Protein AF-A0A6B3HUM4-F1 (afdb_monomer)

Foldseek 3Di:
DDFQVVVLVVVVVVVVVVCVVVVQAQDEDEADADFPQQQQFADDKDWDPVCVVVVATAIHGPHDSVCVVVGGDGSNNRQVSVVVSQVVCCVPRVRGHYDYNVLLHNPVNCVVQNDRRSGDGDPVSVVSSVVSVVVPDD

Solvent-accessible surface area (backbone atoms only — not comparable to full-atom values): 7720 Å² total; per-residue (Å²): 134,80,35,52,91,54,46,60,61,50,53,51,54,52,53,49,58,50,35,76,80,39,77,74,58,77,42,76,50,68,37,71,54,65,38,80,51,31,45,67,22,17,63,55,75,42,74,36,71,76,44,47,80,73,78,39,74,36,49,39,46,73,31,59,48,75,44,42,82,76,26,42,52,23,50,51,57,49,36,54,49,51,52,51,53,44,59,63,44,34,79,81,36,86,42,48,44,76,41,62,16,54,77,42,37,28,74,70,48,38,76,77,51,55,41,82,28,49,70,49,74,44,78,68,45,47,48,51,30,49,57,40,44,68,73,72,59,131

Sequence (138 aa):
AMRLRAFGPAVHGFLDTIREGHPTTPLLVVSPIHCPIHEHTPGPSATDHSAMGEGRLRFIATGDPAETAAGKLTLTVIRDELARLVGERAATDPHLHHLDGLDLYNGTDHAELPLPDDLHPDPATHRRIAERFAGLVF

Radius of gyration: 16.88 Å; Cα contacts (8 Å, |Δi|>4): 184; chains: 1; bounding box: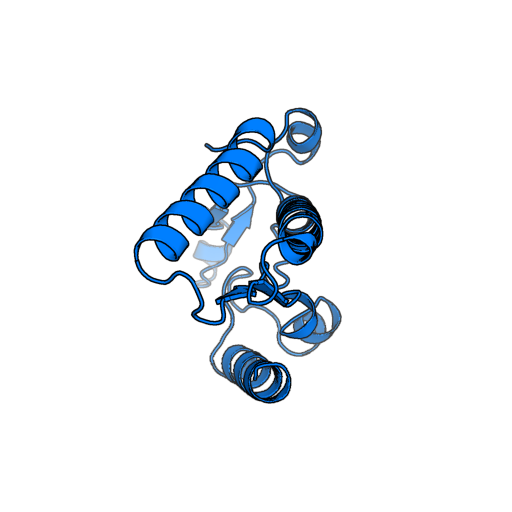 38×26×51 Å

Structure (mmCIF, N/CA/C/O backbone):
data_AF-A0A6B3HUM4-F1
#
_entry.id   AF-A0A6B3HUM4-F1
#
loop_
_atom_site.group_PDB
_atom_site.id
_atom_site.type_symbol
_atom_site.label_atom_id
_atom_site.label_alt_id
_a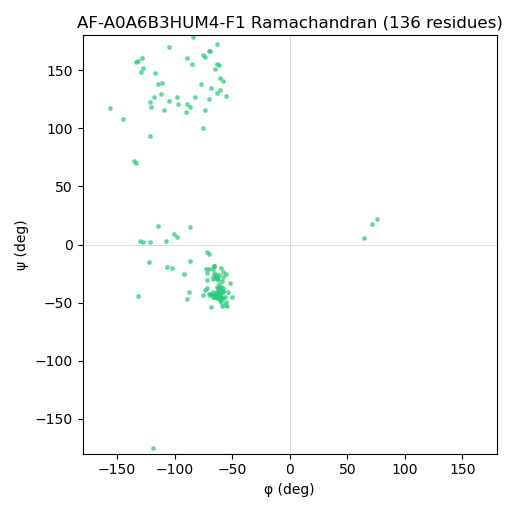tom_site.label_comp_id
_atom_site.label_asym_id
_atom_site.label_entity_id
_atom_site.label_seq_id
_atom_site.pdbx_PDB_ins_code
_atom_site.Cartn_x
_atom_site.Cartn_y
_atom_site.Cartn_z
_atom_site.occupancy
_atom_site.B_iso_or_equiv
_atom_site.auth_seq_id
_atom_site.auth_comp_id
_atom_site.auth_asym_id
_atom_site.auth_atom_id
_atom_site.pdbx_PDB_model_num
ATOM 1 N N . ALA A 1 1 ? 12.003 13.341 1.436 1.00 77.69 1 ALA A N 1
ATOM 2 C CA . ALA A 1 1 ? 11.073 12.190 1.436 1.00 77.69 1 ALA A CA 1
ATOM 3 C C . ALA A 1 1 ? 11.038 11.545 2.821 1.00 77.69 1 ALA A C 1
ATOM 5 O O . ALA A 1 1 ? 12.029 11.645 3.545 1.00 77.69 1 ALA A O 1
ATOM 6 N N . MET A 1 2 ? 9.911 10.922 3.179 1.00 91.81 2 MET A N 1
ATOM 7 C CA . MET A 1 2 ? 9.703 10.205 4.446 1.00 91.81 2 MET A CA 1
ATOM 8 C C . MET A 1 2 ? 10.671 9.013 4.601 1.00 91.81 2 MET A C 1
ATOM 10 O O . MET A 1 2 ? 11.172 8.484 3.609 1.00 91.81 2 MET A O 1
ATOM 14 N N . ARG A 1 3 ? 10.956 8.616 5.848 1.00 97.00 3 ARG A N 1
ATOM 15 C CA . ARG A 1 3 ? 11.796 7.460 6.216 1.00 97.00 3 ARG A CA 1
ATOM 16 C C . ARG A 1 3 ? 11.045 6.562 7.199 1.00 97.00 3 ARG A C 1
ATOM 18 O O . ARG A 1 3 ? 10.166 7.068 7.891 1.00 97.00 3 ARG A O 1
ATOM 25 N N . LEU A 1 4 ? 11.448 5.297 7.343 1.00 97.31 4 LEU A N 1
ATOM 26 C CA . LEU A 1 4 ? 10.814 4.325 8.250 1.00 97.31 4 LEU A CA 1
ATOM 27 C C . LEU A 1 4 ? 10.638 4.860 9.677 1.00 97.31 4 LEU A C 1
ATOM 29 O O . LEU A 1 4 ? 9.538 4.814 10.215 1.00 97.31 4 LEU A O 1
ATOM 33 N N . ARG A 1 5 ? 11.672 5.509 10.235 1.00 97.38 5 ARG A N 1
ATOM 34 C CA . ARG A 1 5 ? 11.608 6.139 11.570 1.00 97.38 5 ARG A CA 1
ATOM 35 C C . ARG A 1 5 ? 10.478 7.163 11.748 1.00 97.38 5 ARG A C 1
ATOM 37 O O . ARG A 1 5 ? 10.096 7.448 12.872 1.00 97.38 5 ARG A O 1
ATOM 44 N N . ALA A 1 6 ? 10.018 7.775 10.657 1.00 97.88 6 ALA A N 1
ATOM 45 C CA . ALA A 1 6 ? 8.949 8.769 10.654 1.00 97.88 6 ALA A CA 1
ATOM 46 C C . ALA A 1 6 ? 7.610 8.185 10.177 1.00 97.88 6 ALA A C 1
ATOM 48 O O . ALA A 1 6 ? 6.571 8.764 10.472 1.00 97.88 6 ALA A O 1
ATOM 49 N N . PHE A 1 7 ? 7.628 7.057 9.460 1.00 98.44 7 PHE A N 1
ATOM 50 C CA . PHE A 1 7 ? 6.434 6.421 8.911 1.00 98.44 7 PHE A CA 1
ATOM 51 C C . PHE A 1 7 ? 5.536 5.849 10.014 1.00 98.44 7 PHE A C 1
ATOM 53 O O . PHE A 1 7 ? 4.381 6.248 10.102 1.00 98.44 7 PHE A O 1
ATOM 60 N N . GLY A 1 8 ? 6.075 5.012 10.908 1.00 97.81 8 GLY A N 1
ATOM 61 C CA . GLY A 1 8 ? 5.306 4.434 12.021 1.00 97.81 8 GLY A CA 1
ATOM 62 C C . GLY A 1 8 ? 4.611 5.494 12.895 1.00 97.81 8 GLY A C 1
ATOM 63 O O . GLY A 1 8 ? 3.388 5.451 13.040 1.00 97.81 8 GLY A O 1
ATOM 64 N N . PRO A 1 9 ? 5.334 6.514 13.407 1.00 98.31 9 PRO A N 1
ATOM 65 C CA . PRO A 1 9 ? 4.714 7.613 14.151 1.00 98.31 9 PRO A CA 1
ATOM 66 C C . PRO A 1 9 ? 3.645 8.377 13.360 1.00 98.31 9 PRO A C 1
ATOM 68 O O . PRO A 1 9 ? 2.626 8.759 13.931 1.00 98.31 9 PRO A O 1
ATOM 71 N N . ALA A 1 10 ? 3.844 8.585 12.053 1.00 98.50 10 ALA A N 1
ATOM 72 C CA . ALA A 1 10 ? 2.854 9.251 11.211 1.00 98.50 10 ALA A CA 1
ATOM 73 C C . ALA A 1 10 ? 1.568 8.422 11.063 1.00 98.50 10 ALA A C 1
ATOM 75 O O . ALA A 1 10 ? 0.477 8.982 11.151 1.00 98.50 10 ALA A O 1
ATOM 76 N N . VAL A 1 11 ? 1.680 7.100 10.896 1.00 98.44 11 VAL A N 1
ATOM 77 C CA . VAL A 1 11 ? 0.520 6.195 10.829 1.00 98.44 11 VAL A CA 1
ATOM 78 C C . VAL A 1 11 ? -0.234 6.182 12.159 1.00 98.44 11 VAL A C 1
ATOM 80 O O . VAL A 1 11 ? -1.454 6.318 12.162 1.00 98.44 11 VAL A O 1
ATOM 83 N N . HIS A 1 12 ? 0.472 6.086 13.290 1.00 98.38 12 HIS A N 1
ATOM 84 C CA . HIS A 1 12 ? -0.149 6.179 14.613 1.00 98.38 12 HIS A CA 1
ATOM 85 C C . HIS A 1 12 ? -0.941 7.477 14.789 1.00 98.38 12 HIS A C 1
ATOM 87 O O . HIS A 1 12 ? -2.127 7.421 15.101 1.00 98.38 12 HIS A O 1
ATOM 93 N N . GLY A 1 13 ? -0.313 8.626 14.518 1.00 98.44 13 GLY A N 1
ATOM 94 C CA . GLY A 1 13 ? -0.973 9.924 14.648 1.00 98.44 13 GLY A CA 1
ATOM 95 C C . GLY A 1 13 ? -2.188 10.070 13.728 1.00 98.44 13 GLY A C 1
ATOM 96 O O . GLY A 1 13 ? -3.208 10.615 14.142 1.00 98.44 13 GLY A O 1
ATOM 97 N N . PHE A 1 14 ? -2.116 9.537 12.503 1.00 98.44 14 PHE A N 1
ATOM 98 C CA . PHE A 1 14 ? -3.246 9.539 11.573 1.00 98.44 14 PHE A CA 1
ATOM 99 C C . PHE A 1 14 ? -4.425 8.702 12.091 1.00 98.44 14 PHE A C 1
ATOM 101 O O . PHE A 1 14 ? -5.564 9.168 12.072 1.00 98.44 14 PHE A O 1
ATOM 108 N N . LEU A 1 15 ? -4.160 7.495 12.601 1.00 98.50 15 LEU A N 1
ATOM 109 C CA . LEU A 1 15 ? -5.188 6.645 13.209 1.00 98.50 15 LEU A CA 1
ATOM 110 C C . LEU A 1 15 ? -5.803 7.297 14.454 1.00 98.50 15 LEU A C 1
ATOM 112 O O . LEU A 1 15 ? -7.019 7.248 14.623 1.00 98.50 15 LEU A O 1
ATOM 116 N N . ASP A 1 16 ? -4.986 7.943 15.289 1.00 98.44 16 ASP A N 1
ATOM 117 C CA . ASP A 1 16 ? -5.460 8.666 16.474 1.00 98.44 16 ASP A CA 1
ATOM 118 C C . ASP A 1 16 ? -6.385 9.822 16.077 1.00 98.44 16 ASP A C 1
ATOM 120 O O . ASP A 1 16 ? -7.485 9.938 16.611 1.00 98.44 16 ASP A O 1
ATOM 124 N N . THR A 1 17 ? -6.009 10.596 15.053 1.00 98.56 17 THR A N 1
ATOM 125 C CA . THR A 1 17 ? -6.843 11.687 14.519 1.00 98.56 17 THR A CA 1
ATOM 126 C C . THR A 1 17 ? -8.199 11.179 14.018 1.00 98.56 17 THR A C 1
ATOM 128 O O . THR A 1 17 ? -9.226 11.810 14.260 1.00 98.56 17 THR A O 1
ATOM 131 N N . ILE A 1 18 ? -8.248 10.023 13.344 1.00 98.44 18 ILE A N 1
ATOM 132 C CA . ILE A 1 18 ? -9.531 9.428 12.937 1.00 98.44 18 ILE A CA 1
ATOM 133 C C . ILE A 1 18 ? -10.347 9.028 14.173 1.00 98.44 18 ILE A C 1
ATOM 135 O O . ILE A 1 18 ? -11.550 9.289 14.225 1.00 98.44 18 ILE A O 1
ATOM 139 N N . ARG A 1 19 ? -9.711 8.415 15.177 1.00 98.44 19 ARG A N 1
ATOM 140 C CA . ARG A 1 19 ? -10.374 7.942 16.402 1.00 98.44 19 ARG A CA 1
ATOM 141 C C . ARG A 1 19 ? -10.921 9.064 17.276 1.00 98.44 19 ARG A C 1
ATOM 143 O O . ARG A 1 19 ? -11.935 8.845 17.932 1.00 98.44 19 ARG A O 1
ATOM 150 N N . GLU A 1 20 ? -10.332 10.257 17.235 1.00 98.50 20 GLU A N 1
ATOM 151 C CA . GLU A 1 20 ? -10.879 11.448 17.898 1.00 98.50 20 GLU A CA 1
ATOM 152 C C . GLU A 1 20 ? -12.299 11.784 17.410 1.00 98.50 20 GLU A C 1
ATOM 154 O O . GLU A 1 20 ? -13.164 12.126 18.216 1.00 98.50 20 GLU A O 1
ATOM 159 N N . GLY A 1 21 ? -12.566 11.650 16.104 1.00 98.31 21 GLY A N 1
ATOM 160 C CA . GLY A 1 21 ? -13.895 11.876 15.517 1.00 98.31 21 GLY A CA 1
ATOM 161 C C . GLY A 1 21 ? -14.770 10.622 15.424 1.00 98.31 21 GLY A C 1
ATOM 162 O O . GLY A 1 21 ? -15.998 10.714 15.408 1.00 98.31 21 GLY A O 1
ATOM 163 N N . HIS A 1 22 ? -14.148 9.443 15.373 1.00 98.38 22 HIS A N 1
ATOM 164 C CA . HIS A 1 22 ? -14.803 8.159 15.120 1.00 98.38 22 HIS A CA 1
ATOM 165 C C . HIS A 1 22 ? -14.306 7.066 16.084 1.00 98.38 22 HIS A C 1
ATOM 167 O O . HIS A 1 22 ? -13.601 6.140 15.660 1.00 98.38 22 HIS A O 1
ATOM 173 N N . PRO A 1 23 ? -14.680 7.128 17.379 1.00 97.81 23 PRO A N 1
ATOM 174 C CA . PRO A 1 23 ? -14.053 6.305 18.416 1.00 97.81 23 PRO A CA 1
ATOM 175 C C . PRO A 1 23 ? -14.246 4.795 18.241 1.00 97.81 23 PRO A C 1
ATOM 177 O O . PRO A 1 23 ? -13.390 4.019 18.651 1.00 97.81 23 PRO A O 1
ATOM 180 N N . THR A 1 24 ? -15.359 4.370 17.638 1.00 97.44 24 THR A N 1
ATOM 181 C CA . THR A 1 24 ? -15.725 2.948 17.507 1.00 97.44 24 THR A CA 1
ATOM 182 C C . THR A 1 24 ? -16.038 2.514 16.078 1.00 97.44 24 THR A C 1
ATOM 184 O O . THR A 1 24 ? -16.407 1.364 15.860 1.00 97.44 24 THR A O 1
ATOM 187 N N . THR A 1 25 ? -15.917 3.404 15.090 1.00 98.31 25 THR A N 1
ATOM 188 C CA . THR A 1 25 ? -16.173 3.044 13.689 1.00 98.31 25 THR A CA 1
ATOM 189 C C . THR A 1 25 ? -15.164 1.983 13.237 1.00 98.31 25 THR A C 1
ATOM 191 O O . THR A 1 25 ? -13.967 2.207 13.419 1.00 98.31 25 THR A O 1
ATOM 194 N N . PRO A 1 26 ? -15.579 0.863 12.624 1.00 98.12 26 PRO A N 1
ATOM 195 C CA . PRO A 1 26 ? -14.637 -0.085 12.037 1.00 98.12 26 PRO A CA 1
ATOM 196 C C . PRO A 1 26 ? -13.713 0.599 11.023 1.00 98.12 26 PRO A C 1
ATOM 198 O O . PRO A 1 26 ? -14.178 1.298 10.123 1.00 98.12 26 PRO A O 1
ATOM 201 N N . LEU A 1 27 ? -12.403 0.425 11.189 1.00 98.00 27 LEU A N 1
ATOM 202 C CA . LEU A 1 27 ? -11.377 0.928 10.281 1.00 98.00 27 LEU A CA 1
ATOM 203 C C . LEU A 1 27 ? -10.603 -0.248 9.707 1.00 98.00 27 LEU A C 1
ATOM 205 O O . LEU A 1 27 ? -10.052 -1.060 10.448 1.00 98.00 27 LEU A O 1
ATOM 209 N N . LEU A 1 28 ? -10.522 -0.294 8.382 1.00 98.44 28 LEU A N 1
ATOM 210 C CA . LEU A 1 28 ? -9.705 -1.251 7.656 1.00 98.44 28 LEU A CA 1
ATOM 211 C C . LEU A 1 28 ? -8.512 -0.524 7.034 1.00 98.44 28 LEU A C 1
ATOM 213 O O . LEU A 1 28 ? -8.680 0.333 6.167 1.00 98.44 28 LEU A O 1
ATOM 217 N N . VAL A 1 29 ? -7.306 -0.870 7.474 1.00 98.62 29 VAL A N 1
ATOM 218 C CA . VAL A 1 29 ? -6.056 -0.399 6.874 1.00 98.62 29 VAL A CA 1
ATOM 219 C C . VAL A 1 29 ? -5.650 -1.390 5.793 1.00 98.62 29 VAL A C 1
ATOM 221 O O . VAL A 1 29 ? -5.319 -2.536 6.091 1.00 98.62 29 VAL A O 1
ATOM 224 N N . VAL A 1 30 ? -5.674 -0.940 4.541 1.00 98.75 30 VAL A N 1
ATOM 225 C CA . VAL A 1 30 ? -5.248 -1.734 3.385 1.00 98.75 30 VAL A CA 1
ATOM 226 C C . VAL A 1 30 ? -3.809 -1.363 3.044 1.00 98.75 30 VAL A C 1
ATOM 228 O O . VAL A 1 30 ? -3.518 -0.192 2.783 1.00 98.75 30 VAL A O 1
ATOM 231 N N . SER A 1 31 ? -2.899 -2.335 3.070 1.00 98.75 31 SER A N 1
ATOM 232 C CA . SER A 1 31 ? -1.506 -2.106 2.678 1.00 98.75 31 SER A CA 1
ATOM 233 C C . SER A 1 31 ? -1.364 -2.006 1.144 1.00 98.75 31 SER A C 1
ATOM 235 O O . SER A 1 31 ? -2.289 -2.366 0.411 1.00 98.75 31 SER A O 1
ATOM 237 N N . PRO A 1 32 ? -0.251 -1.464 0.611 1.00 98.62 32 PRO A N 1
ATOM 238 C CA . PRO A 1 32 ? -0.083 -1.330 -0.834 1.00 98.62 32 PRO A CA 1
ATOM 239 C C . PRO A 1 32 ? -0.187 -2.666 -1.577 1.00 98.62 32 PRO A C 1
ATOM 241 O O . PRO A 1 32 ? 0.351 -3.676 -1.130 1.00 98.62 32 PRO A O 1
ATOM 244 N N . ILE A 1 33 ? -0.828 -2.645 -2.746 1.00 98.75 33 ILE A N 1
ATOM 245 C CA . ILE A 1 33 ? -0.841 -3.775 -3.682 1.00 98.75 33 ILE A CA 1
ATOM 246 C C . ILE A 1 33 ? 0.534 -3.979 -4.331 1.00 98.75 33 ILE A C 1
ATOM 248 O O . ILE A 1 33 ? 1.391 -3.094 -4.282 1.00 98.75 33 ILE A O 1
ATOM 252 N N . HIS A 1 34 ? 0.730 -5.124 -4.983 1.00 98.75 34 HIS A N 1
ATOM 253 C CA . HIS A 1 34 ? 1.972 -5.412 -5.691 1.00 98.75 34 HIS A CA 1
ATOM 254 C C . HIS A 1 34 ? 2.262 -4.410 -6.819 1.00 98.75 34 HIS A C 1
ATOM 256 O O . HIS A 1 34 ? 1.411 -4.137 -7.665 1.00 98.75 34 HIS A O 1
ATOM 262 N N . CYS A 1 35 ? 3.496 -3.911 -6.866 1.00 98.44 35 CYS A N 1
ATOM 263 C CA . CYS A 1 35 ? 4.009 -3.097 -7.966 1.00 98.44 35 CYS A CA 1
ATOM 264 C C . CYS A 1 35 ? 5.496 -3.428 -8.167 1.00 98.44 35 CYS A C 1
ATOM 266 O O . CYS A 1 35 ? 6.317 -3.035 -7.327 1.00 98.44 35 CYS A O 1
ATOM 268 N N . PRO A 1 36 ? 5.871 -4.137 -9.251 1.00 97.94 36 PRO A N 1
ATOM 269 C CA . PRO A 1 36 ? 7.218 -4.687 -9.403 1.00 97.94 36 PRO A CA 1
ATOM 270 C C . PRO A 1 36 ? 8.336 -3.657 -9.241 1.00 97.94 36 PRO A C 1
ATOM 272 O O . PRO A 1 36 ? 9.333 -3.933 -8.572 1.00 97.94 36 PRO A O 1
ATOM 275 N N . ILE A 1 37 ? 8.159 -2.452 -9.795 1.00 97.75 37 ILE A N 1
ATOM 276 C CA . ILE A 1 37 ? 9.192 -1.410 -9.754 1.00 97.75 37 ILE A CA 1
ATOM 277 C C . ILE A 1 37 ? 9.466 -0.902 -8.330 1.00 97.75 37 ILE A C 1
ATOM 279 O O . ILE A 1 37 ? 10.531 -0.340 -8.097 1.00 97.75 37 ILE A O 1
ATOM 283 N N . HIS A 1 38 ? 8.562 -1.126 -7.368 1.00 98.31 38 HIS A N 1
ATOM 284 C CA . HIS A 1 38 ? 8.676 -0.616 -5.998 1.00 98.31 38 HIS A CA 1
ATOM 285 C C . HIS A 1 38 ? 8.691 -1.675 -4.889 1.00 98.31 38 HIS A C 1
ATOM 287 O O . HIS A 1 38 ? 8.809 -1.306 -3.716 1.00 98.31 38 HIS A O 1
ATOM 293 N N . GLU A 1 39 ? 8.649 -2.973 -5.209 1.00 98.19 39 GLU A N 1
ATOM 294 C CA . GLU A 1 39 ? 8.765 -4.030 -4.189 1.00 98.19 39 GLU A CA 1
ATOM 295 C C . GLU A 1 39 ? 10.056 -3.895 -3.375 1.00 98.19 39 GLU A C 1
ATOM 297 O O . GLU A 1 39 ? 10.029 -3.936 -2.145 1.00 98.19 39 GLU A O 1
ATOM 302 N N . HIS A 1 40 ? 11.178 -3.659 -4.060 1.00 97.94 40 HIS A N 1
ATOM 303 C CA . HIS A 1 40 ? 12.512 -3.614 -3.448 1.00 97.94 40 HIS A CA 1
ATOM 304 C C . HIS A 1 40 ? 13.332 -2.374 -3.817 1.00 97.94 40 HIS A C 1
ATOM 306 O O . HIS A 1 40 ? 14.469 -2.233 -3.369 1.00 97.94 40 HIS A O 1
ATOM 312 N N . THR A 1 41 ? 12.751 -1.453 -4.585 1.00 98.12 41 THR A N 1
ATOM 313 C CA . THR A 1 41 ? 13.409 -0.206 -4.980 1.00 98.12 41 THR A CA 1
ATOM 314 C C . THR A 1 41 ? 12.583 0.974 -4.483 1.00 98.12 41 THR A C 1
ATOM 316 O O . THR A 1 41 ? 11.420 1.127 -4.874 1.00 98.12 41 THR A O 1
ATOM 319 N N . PRO A 1 42 ? 13.135 1.831 -3.609 1.00 97.12 42 PRO A N 1
ATOM 320 C CA . PRO A 1 42 ? 12.396 2.978 -3.123 1.00 97.12 42 PRO A CA 1
ATOM 321 C C . PRO A 1 42 ? 12.186 4.012 -4.234 1.00 97.12 42 PRO A C 1
ATOM 323 O O . PRO A 1 42 ? 12.834 3.998 -5.281 1.00 97.12 42 PRO A O 1
ATOM 326 N N . GLY A 1 43 ? 11.293 4.964 -3.976 1.00 93.44 43 GLY A N 1
ATOM 327 C CA . GLY A 1 43 ? 11.095 6.100 -4.867 1.00 93.44 43 GLY A CA 1
ATOM 328 C C . GLY A 1 43 ? 12.331 7.015 -5.012 1.00 93.44 43 GLY A C 1
ATOM 329 O O . GLY A 1 43 ? 13.303 6.917 -4.246 1.00 93.44 43 GLY A O 1
ATOM 330 N N . PRO A 1 44 ? 12.258 7.983 -5.942 1.00 94.31 44 PRO A N 1
ATOM 331 C CA . PRO A 1 44 ? 11.039 8.394 -6.644 1.00 94.31 44 PRO A CA 1
ATOM 332 C C . PRO A 1 44 ? 10.720 7.540 -7.879 1.00 94.31 44 PRO A C 1
ATOM 334 O O . PRO A 1 44 ? 11.611 6.946 -8.491 1.00 94.31 44 PRO A O 1
ATOM 337 N N . SER A 1 45 ? 9.440 7.513 -8.245 1.00 95.00 45 SER A N 1
ATOM 338 C CA . SER A 1 45 ? 8.983 7.062 -9.560 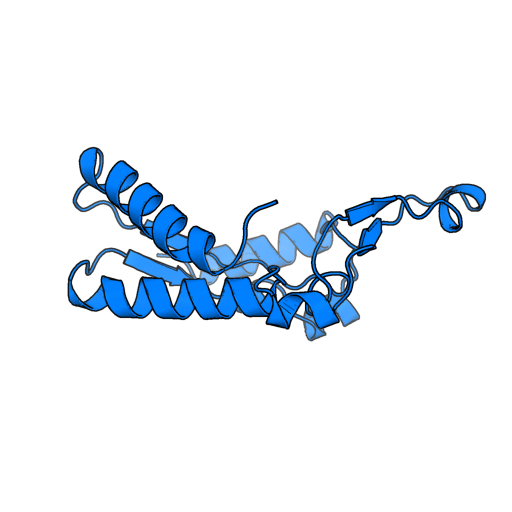1.00 95.00 45 SER A CA 1
ATOM 339 C C . SER A 1 45 ? 9.250 8.167 -10.584 1.00 95.00 45 SER A C 1
ATOM 341 O O . SER A 1 45 ? 9.015 9.344 -10.301 1.00 95.00 45 SER A O 1
ATOM 343 N N . ALA A 1 46 ? 9.729 7.803 -11.767 1.00 94.56 46 ALA A N 1
ATOM 344 C CA . ALA A 1 46 ? 9.951 8.719 -12.880 1.00 94.56 46 ALA A CA 1
ATOM 345 C C . ALA A 1 46 ? 9.403 8.121 -14.175 1.00 94.56 46 ALA A C 1
ATOM 347 O O . ALA A 1 46 ? 9.270 6.905 -14.293 1.00 94.56 46 ALA A O 1
ATOM 348 N N . THR A 1 47 ? 9.099 8.975 -15.150 1.00 92.81 47 THR A N 1
ATOM 349 C CA . THR A 1 47 ? 8.744 8.528 -16.499 1.00 92.81 47 THR A CA 1
ATOM 350 C C . THR A 1 47 ? 9.958 7.921 -17.190 1.00 92.81 47 THR A C 1
ATOM 352 O O . THR A 1 47 ? 11.035 8.522 -17.186 1.00 92.81 47 THR A O 1
ATOM 355 N N . ASP A 1 48 ? 9.775 6.779 -17.841 1.00 90.00 48 ASP A N 1
ATOM 356 C CA . ASP A 1 48 ? 10.803 6.188 -18.685 1.00 90.00 48 ASP A CA 1
ATOM 357 C C . ASP A 1 48 ? 10.909 6.950 -20.015 1.00 90.00 48 ASP A C 1
ATOM 359 O O . ASP A 1 48 ? 10.126 6.767 -20.951 1.00 90.00 48 ASP A O 1
ATOM 363 N N . HIS A 1 49 ? 11.907 7.828 -20.104 1.00 82.25 49 HIS A N 1
ATOM 364 C CA . HIS A 1 49 ? 12.166 8.607 -21.312 1.00 82.25 49 HIS A CA 1
ATOM 365 C C . HIS A 1 49 ? 12.621 7.751 -22.503 1.00 82.25 49 HIS A C 1
ATOM 367 O O . HIS A 1 49 ? 12.476 8.200 -23.640 1.00 82.25 49 HIS A O 1
ATOM 373 N N . SER A 1 50 ? 13.138 6.538 -22.274 1.00 79.12 50 SER A N 1
ATOM 374 C CA . SER A 1 50 ? 13.522 5.626 -23.356 1.00 79.12 50 SER A CA 1
ATOM 375 C C . SER A 1 50 ? 12.292 5.009 -24.033 1.00 79.12 50 SER A C 1
ATOM 377 O O . SER A 1 50 ? 12.221 4.980 -25.261 1.00 79.12 50 SER A O 1
ATOM 379 N N . ALA A 1 51 ? 11.268 4.654 -23.251 1.00 68.06 51 ALA A N 1
ATOM 380 C CA . ALA A 1 51 ? 9.986 4.148 -23.746 1.00 68.06 51 ALA A CA 1
ATOM 381 C C . ALA A 1 51 ? 9.125 5.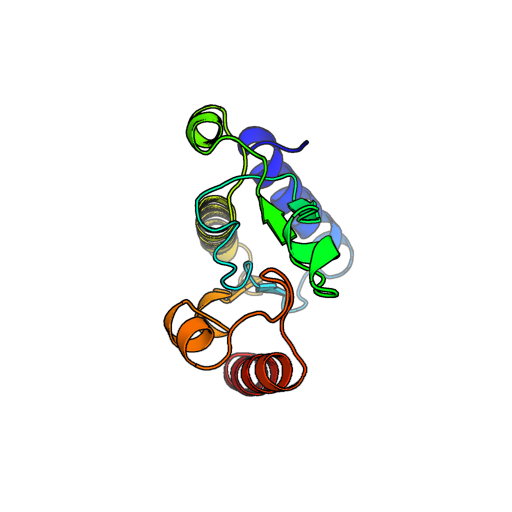230 -24.426 1.00 68.06 51 ALA A C 1
ATOM 383 O O . ALA A 1 51 ? 8.302 4.932 -25.295 1.00 68.06 51 ALA A O 1
ATOM 384 N N . MET A 1 52 ? 9.333 6.505 -24.080 1.00 64.69 52 MET A N 1
ATOM 385 C CA . MET A 1 52 ? 8.562 7.614 -24.649 1.00 64.69 52 MET A CA 1
ATOM 386 C C . MET A 1 52 ? 8.805 7.796 -26.159 1.00 64.69 52 MET A C 1
ATOM 388 O O . MET A 1 52 ? 7.900 8.222 -26.877 1.00 64.69 52 MET A O 1
ATOM 392 N N . GLY A 1 53 ? 9.983 7.402 -26.662 1.00 66.19 53 GLY A N 1
ATOM 393 C CA . GLY A 1 53 ? 10.275 7.345 -28.101 1.00 66.19 53 GLY A CA 1
ATOM 394 C C . GLY A 1 53 ? 9.441 6.308 -28.867 1.00 66.19 53 GLY A C 1
ATOM 395 O O . GLY A 1 53 ? 9.294 6.418 -30.081 1.00 66.19 53 GLY A O 1
ATOM 396 N N . GLU A 1 54 ? 8.843 5.343 -28.164 1.00 72.25 54 GLU A N 1
ATOM 397 C CA . GLU A 1 54 ? 7.986 4.286 -28.716 1.00 72.25 54 GLU A CA 1
ATOM 398 C C . GLU A 1 54 ? 6.485 4.607 -28.585 1.00 72.25 54 GLU A C 1
ATOM 400 O O . GLU A 1 54 ? 5.635 3.760 -28.863 1.00 72.25 54 GLU A O 1
ATOM 405 N N . GLY A 1 55 ? 6.135 5.820 -28.135 1.00 74.94 55 GLY A N 1
ATOM 406 C CA . GLY A 1 55 ? 4.747 6.231 -27.904 1.00 74.94 55 GLY A CA 1
ATOM 407 C C . GLY A 1 55 ? 4.089 5.556 -26.695 1.00 74.94 55 GLY A C 1
ATOM 408 O O . GLY A 1 55 ? 2.863 5.554 -26.592 1.00 74.94 55 GLY A O 1
ATOM 409 N N . ARG A 1 56 ? 4.884 4.974 -25.788 1.00 79.19 56 ARG A N 1
ATOM 410 C CA . ARG A 1 56 ? 4.412 4.289 -24.578 1.00 79.19 56 ARG A CA 1
ATOM 411 C C . ARG A 1 56 ? 4.810 5.075 -23.331 1.00 79.19 56 ARG A C 1
ATOM 413 O O . ARG A 1 56 ? 5.972 5.432 -23.164 1.00 79.19 56 ARG A O 1
ATOM 420 N N . LEU A 1 57 ? 3.846 5.327 -22.445 1.00 87.25 57 LEU A N 1
ATOM 421 C CA . LEU A 1 57 ? 4.107 5.866 -21.111 1.00 87.25 57 LEU A CA 1
ATOM 422 C C . LEU A 1 57 ? 4.405 4.697 -20.170 1.00 87.25 57 LEU A C 1
ATOM 424 O O . LEU A 1 57 ? 3.550 3.838 -19.980 1.00 87.25 57 LEU A O 1
ATOM 428 N N . ARG A 1 58 ? 5.611 4.668 -19.603 1.00 93.56 58 ARG A N 1
ATOM 429 C CA . ARG A 1 58 ? 6.028 3.706 -18.576 1.00 93.56 58 ARG A CA 1
ATOM 430 C C . ARG A 1 58 ? 6.694 4.437 -17.422 1.00 93.56 58 ARG A C 1
ATOM 432 O O . ARG A 1 58 ? 7.206 5.548 -17.605 1.00 93.56 58 ARG A O 1
ATOM 439 N N . PHE A 1 59 ? 6.709 3.807 -16.256 1.00 95.94 59 PHE A N 1
ATOM 440 C CA . PHE A 1 59 ? 7.351 4.323 -15.058 1.00 95.94 59 PHE A CA 1
ATOM 441 C C . PHE A 1 59 ? 8.491 3.420 -14.600 1.00 95.94 59 PHE A C 1
ATOM 443 O O . PHE A 1 59 ? 8.452 2.202 -14.724 1.00 95.94 59 PHE A O 1
ATOM 450 N N . ILE A 1 60 ? 9.508 4.042 -14.015 1.00 96.06 60 ILE A N 1
ATOM 451 C CA . ILE A 1 60 ? 10.633 3.359 -13.384 1.00 96.06 60 ILE A CA 1
ATOM 452 C C . ILE A 1 60 ? 10.846 3.898 -11.975 1.00 96.06 60 ILE A C 1
ATOM 454 O O . ILE A 1 60 ? 10.632 5.082 -11.702 1.00 96.06 60 ILE A O 1
ATOM 458 N N . ALA A 1 61 ? 11.319 3.039 -11.078 1.00 96.44 61 ALA A N 1
ATOM 459 C CA . ALA A 1 61 ? 11.867 3.477 -9.805 1.00 96.44 61 ALA A CA 1
ATOM 460 C C . ALA A 1 61 ? 13.320 3.913 -10.002 1.00 96.44 61 ALA A C 1
ATOM 462 O O . ALA A 1 61 ? 14.138 3.168 -10.535 1.00 96.44 61 ALA A O 1
ATOM 463 N N . THR A 1 62 ? 13.638 5.128 -9.565 1.00 95.69 62 THR A N 1
ATOM 464 C CA . THR A 1 62 ? 14.977 5.730 -9.720 1.00 95.69 62 THR A CA 1
ATOM 465 C C . THR A 1 62 ? 15.754 5.812 -8.408 1.00 95.69 62 THR A C 1
ATOM 467 O O . THR A 1 62 ? 16.853 6.362 -8.366 1.00 95.69 62 THR A O 1
ATOM 470 N N . GLY A 1 63 ? 15.182 5.296 -7.317 1.00 95.25 63 GLY A N 1
ATOM 471 C CA . GLY A 1 63 ? 15.872 5.191 -6.038 1.00 95.25 63 GLY A CA 1
ATOM 472 C C . GLY A 1 63 ? 16.918 4.076 -6.030 1.00 95.25 63 GLY A C 1
ATOM 473 O O . GLY A 1 63 ? 16.871 3.152 -6.836 1.00 95.25 63 GLY A O 1
ATOM 474 N N . ASP A 1 64 ? 17.847 4.152 -5.081 1.00 96.69 64 ASP A N 1
ATOM 475 C CA . ASP A 1 64 ? 18.831 3.100 -4.837 1.00 96.69 64 ASP A CA 1
ATOM 476 C C . ASP A 1 64 ? 18.273 2.081 -3.817 1.00 96.69 64 ASP A C 1
ATOM 478 O O . ASP A 1 64 ? 17.948 2.471 -2.687 1.00 96.69 64 ASP A O 1
ATOM 482 N N . PRO A 1 65 ? 18.158 0.782 -4.169 1.00 96.44 65 PRO A N 1
ATOM 483 C CA . PRO A 1 65 ? 17.750 -0.274 -3.239 1.00 96.44 65 PRO A CA 1
ATOM 484 C C . PRO A 1 65 ? 18.564 -0.313 -1.937 1.00 96.44 65 PRO A C 1
ATOM 486 O O . PRO A 1 65 ? 18.006 -0.604 -0.874 1.00 96.44 65 PRO A O 1
ATOM 489 N N . ALA A 1 66 ? 19.858 0.030 -1.980 1.00 96.06 66 ALA A N 1
ATOM 490 C CA . ALA A 1 66 ? 20.734 0.026 -0.807 1.00 96.06 66 ALA A CA 1
ATOM 491 C C . ALA A 1 66 ? 20.319 1.072 0.244 1.00 96.06 66 ALA A C 1
ATOM 493 O O . ALA A 1 66 ? 20.560 0.897 1.442 1.00 96.06 66 ALA A O 1
ATOM 494 N N . GLU A 1 67 ? 19.617 2.135 -0.160 1.00 96.25 67 GLU A N 1
ATOM 495 C CA . GLU A 1 67 ? 19.129 3.165 0.758 1.00 96.25 67 GLU A CA 1
ATOM 496 C C . GLU A 1 67 ? 17.969 2.696 1.652 1.00 96.25 67 GLU A C 1
ATOM 498 O O . GLU A 1 67 ? 17.579 3.416 2.582 1.00 96.25 67 GLU A O 1
ATOM 503 N N . THR A 1 68 ? 17.443 1.487 1.432 1.00 95.94 68 THR A N 1
ATOM 504 C CA . THR A 1 68 ? 16.501 0.832 2.353 1.00 95.94 68 THR A CA 1
ATOM 505 C C . THR A 1 68 ? 17.133 0.641 3.734 1.00 95.94 68 THR A C 1
ATOM 507 O O . THR A 1 68 ? 16.480 0.897 4.744 1.00 95.94 68 THR A O 1
ATOM 510 N N . ALA A 1 69 ? 18.437 0.337 3.806 1.00 93.56 69 ALA A N 1
ATOM 511 C CA . ALA A 1 69 ? 19.177 0.265 5.073 1.00 93.56 69 ALA A CA 1
ATOM 512 C C . ALA A 1 69 ? 19.232 1.621 5.805 1.00 93.56 69 ALA A C 1
ATOM 514 O O . ALA A 1 69 ? 19.268 1.680 7.032 1.00 93.56 69 ALA A O 1
ATOM 515 N N . ALA A 1 70 ? 19.163 2.728 5.0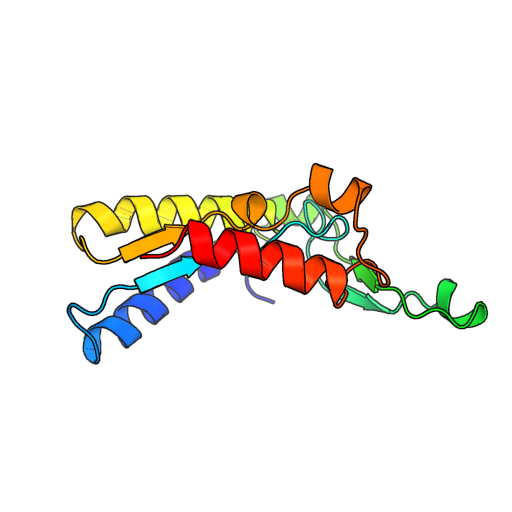57 1.00 94.56 70 ALA A N 1
ATOM 516 C CA . ALA A 1 70 ? 19.022 4.084 5.590 1.00 94.56 70 ALA A CA 1
ATOM 517 C C . ALA A 1 70 ? 17.546 4.484 5.822 1.00 94.56 70 ALA A C 1
ATOM 519 O O . ALA A 1 70 ? 17.214 5.671 5.956 1.00 94.56 70 ALA A O 1
ATOM 520 N N . GLY A 1 71 ? 16.633 3.512 5.826 1.00 96.50 71 GLY A N 1
ATOM 521 C CA . GLY A 1 71 ? 15.215 3.678 6.110 1.00 96.50 71 GLY A CA 1
ATOM 522 C C . GLY A 1 71 ? 14.403 4.308 4.983 1.00 96.50 71 GLY A C 1
ATOM 523 O O . GLY A 1 71 ? 13.368 4.905 5.283 1.00 96.50 71 GLY A O 1
ATOM 524 N N . LYS A 1 72 ? 14.847 4.262 3.715 1.00 97.56 72 LYS A N 1
ATOM 525 C CA . LYS A 1 72 ? 13.909 4.511 2.604 1.00 97.56 72 LYS A CA 1
ATOM 526 C C . LYS A 1 72 ? 12.848 3.410 2.568 1.00 97.56 72 LYS A C 1
ATOM 528 O O . LYS A 1 72 ? 13.089 2.290 2.999 1.00 97.56 72 LYS A O 1
ATOM 533 N N . LEU A 1 73 ? 11.670 3.771 2.075 1.00 98.06 73 LEU A N 1
ATOM 534 C CA . LEU A 1 73 ? 10.505 2.900 2.056 1.00 98.06 73 LEU A CA 1
ATOM 535 C C . LEU A 1 73 ? 10.367 2.236 0.685 1.00 98.06 73 LEU A C 1
ATOM 537 O O . LEU A 1 73 ? 10.328 2.932 -0.332 1.00 98.06 73 LEU A O 1
ATOM 541 N N . THR A 1 74 ? 10.271 0.911 0.688 1.00 98.62 74 THR A N 1
ATOM 542 C CA . THR A 1 74 ? 9.782 0.086 -0.424 1.00 98.62 74 THR A CA 1
ATOM 543 C C . THR A 1 74 ? 8.375 -0.411 -0.088 1.00 98.62 74 THR A C 1
ATOM 545 O O . THR A 1 74 ? 7.931 -0.274 1.057 1.00 98.62 74 THR A O 1
ATOM 548 N N . LEU A 1 75 ? 7.663 -1.011 -1.044 1.00 98.56 75 LEU A N 1
ATOM 549 C CA . LEU A 1 75 ? 6.339 -1.569 -0.753 1.00 98.56 75 LEU A CA 1
ATOM 550 C C . LEU A 1 75 ? 6.403 -2.711 0.260 1.00 98.56 75 LEU A C 1
ATOM 552 O O . LEU A 1 75 ? 5.541 -2.772 1.129 1.00 98.56 75 LEU A O 1
ATOM 556 N N . THR A 1 76 ? 7.445 -3.548 0.228 1.00 98.56 76 THR A N 1
ATOM 557 C CA . THR A 1 76 ? 7.627 -4.605 1.237 1.00 98.56 76 THR A CA 1
ATOM 558 C C . THR A 1 76 ? 7.770 -4.019 2.637 1.00 98.56 76 THR A C 1
ATOM 560 O O . THR A 1 76 ? 7.050 -4.422 3.541 1.00 98.56 76 THR A O 1
ATOM 563 N N . VAL A 1 77 ? 8.617 -2.994 2.799 1.00 98.56 77 VAL A N 1
ATOM 564 C CA . VAL A 1 77 ? 8.817 -2.319 4.091 1.00 98.56 77 VAL A CA 1
ATOM 565 C C . VAL A 1 77 ? 7.520 -1.679 4.586 1.00 98.56 77 VAL A C 1
ATOM 567 O O . VAL A 1 77 ? 7.219 -1.744 5.774 1.00 98.56 77 VAL A O 1
ATOM 570 N N . ILE A 1 78 ? 6.745 -1.058 3.692 1.00 98.75 78 ILE A N 1
ATOM 571 C CA . ILE A 1 78 ? 5.464 -0.443 4.055 1.00 98.75 78 ILE A CA 1
ATOM 572 C C . ILE A 1 78 ? 4.448 -1.509 4.480 1.00 98.75 78 ILE A C 1
ATOM 574 O O . ILE A 1 78 ? 3.779 -1.318 5.494 1.00 98.75 78 ILE A O 1
ATOM 578 N N . ARG A 1 79 ? 4.330 -2.618 3.736 1.00 98.88 79 ARG A N 1
ATOM 579 C CA . ARG A 1 79 ? 3.422 -3.725 4.075 1.00 98.88 79 ARG A CA 1
ATOM 580 C C . ARG A 1 79 ? 3.757 -4.315 5.446 1.00 98.88 79 ARG A C 1
ATOM 582 O O . ARG A 1 79 ? 2.865 -4.403 6.286 1.00 98.88 79 ARG A O 1
ATOM 589 N N . ASP A 1 80 ? 5.029 -4.625 5.690 1.00 98.69 80 ASP A N 1
ATOM 590 C CA . ASP A 1 80 ? 5.487 -5.202 6.959 1.00 98.69 80 ASP A CA 1
ATOM 591 C C . ASP A 1 80 ? 5.200 -4.263 8.140 1.00 98.69 80 ASP A C 1
ATOM 593 O O . ASP A 1 80 ? 4.692 -4.686 9.181 1.00 98.69 80 ASP A O 1
ATOM 597 N N . GLU A 1 81 ? 5.480 -2.968 7.974 1.00 98.75 81 GLU A N 1
ATOM 598 C CA . GLU A 1 81 ? 5.301 -1.988 9.042 1.00 98.75 81 GLU A CA 1
ATOM 599 C C . GLU A 1 81 ? 3.823 -1.695 9.333 1.00 98.75 81 GLU A C 1
ATOM 601 O O . GLU A 1 81 ? 3.451 -1.556 10.498 1.00 98.75 81 GLU A O 1
ATOM 606 N N . LEU A 1 82 ? 2.960 -1.649 8.311 1.00 98.88 82 LEU A N 1
ATOM 607 C CA . LEU A 1 82 ? 1.513 -1.511 8.509 1.00 98.88 82 LEU A CA 1
ATOM 608 C C . LEU A 1 82 ? 0.920 -2.737 9.208 1.00 98.88 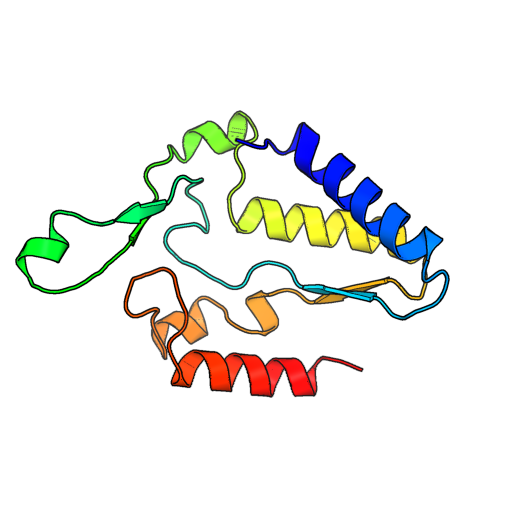82 LEU A C 1
ATOM 610 O O . LEU A 1 82 ? 0.160 -2.573 10.163 1.00 98.88 82 LEU A O 1
ATOM 614 N N . ALA A 1 83 ? 1.297 -3.947 8.785 1.00 98.75 83 ALA A N 1
ATOM 615 C CA . ALA A 1 83 ? 0.834 -5.183 9.408 1.00 98.75 83 ALA A CA 1
ATOM 616 C C . ALA A 1 83 ? 1.249 -5.255 10.886 1.00 98.75 83 ALA A C 1
ATOM 618 O O . ALA A 1 83 ? 0.416 -5.531 11.752 1.00 98.75 83 ALA A O 1
ATOM 619 N N . ARG A 1 84 ? 2.516 -4.936 11.190 1.00 98.62 84 ARG A N 1
ATOM 620 C CA . ARG A 1 84 ? 3.035 -4.875 12.565 1.00 98.62 84 ARG A CA 1
ATOM 621 C C . ARG A 1 84 ? 2.264 -3.859 13.409 1.00 98.62 84 ARG A C 1
ATOM 623 O O . ARG A 1 84 ? 1.762 -4.202 14.476 1.00 98.62 84 ARG A O 1
ATOM 630 N N . LEU A 1 85 ? 2.148 -2.622 12.923 1.00 98.44 85 LEU A N 1
ATOM 631 C CA . LEU A 1 85 ? 1.531 -1.517 13.656 1.00 98.44 85 LEU A CA 1
ATOM 632 C C . LEU A 1 85 ? 0.050 -1.769 13.948 1.00 98.44 85 LEU A C 1
ATOM 634 O O . LEU A 1 85 ? -0.416 -1.516 15.061 1.00 98.44 85 LEU A O 1
ATOM 638 N N . VAL A 1 86 ? -0.693 -2.269 12.958 1.00 98.50 86 VAL A N 1
ATOM 639 C CA . VAL A 1 86 ? -2.108 -2.607 13.136 1.00 98.50 86 VAL A CA 1
ATOM 640 C C . VAL A 1 86 ? -2.263 -3.808 14.064 1.00 98.50 86 VAL A C 1
ATOM 642 O O . VAL A 1 86 ? -3.099 -3.757 14.960 1.00 98.50 86 VAL A O 1
ATOM 645 N N . GLY A 1 87 ? -1.431 -4.845 13.919 1.00 98.12 87 GLY A N 1
ATOM 646 C CA . GLY A 1 87 ? -1.448 -6.010 14.806 1.00 98.12 87 GLY A CA 1
ATOM 647 C C . GLY A 1 87 ? -1.204 -5.647 16.275 1.00 98.12 87 GLY A C 1
ATOM 648 O O . GLY A 1 87 ? -1.913 -6.130 17.155 1.00 98.12 87 GLY A O 1
ATOM 649 N N . GLU A 1 88 ? -0.259 -4.746 16.547 1.00 98.00 88 GLU A N 1
ATOM 650 C CA . GLU A 1 88 ? -0.003 -4.231 17.898 1.00 98.00 88 GLU A CA 1
ATOM 651 C C . GLU A 1 88 ? -1.188 -3.428 18.446 1.00 98.00 88 GLU A C 1
ATOM 653 O O . GLU A 1 88 ? -1.573 -3.597 19.604 1.00 98.00 88 GLU A O 1
ATOM 658 N N . ARG A 1 89 ? -1.795 -2.568 17.619 1.00 97.81 89 ARG A N 1
ATOM 659 C CA . ARG A 1 89 ? -2.936 -1.738 18.030 1.00 97.81 89 ARG A CA 1
ATOM 660 C C . ARG A 1 89 ? -4.231 -2.519 18.208 1.00 97.81 89 ARG A C 1
ATOM 662 O O . ARG A 1 89 ? -5.026 -2.152 19.068 1.00 97.81 89 ARG A O 1
ATOM 669 N N . ALA A 1 90 ? -4.434 -3.600 17.463 1.00 95.38 90 ALA A N 1
ATOM 670 C CA . ALA A 1 90 ? -5.632 -4.430 17.569 1.00 95.38 90 ALA A CA 1
ATOM 671 C C . ALA A 1 90 ? -5.821 -5.038 18.975 1.00 95.38 90 ALA A C 1
ATOM 673 O O . ALA A 1 90 ? -6.937 -5.385 19.356 1.00 95.38 90 ALA A O 1
ATOM 674 N N . ALA A 1 91 ? -4.754 -5.120 19.784 1.00 96.00 91 ALA A N 1
ATOM 675 C CA . ALA A 1 91 ? -4.837 -5.545 21.182 1.00 96.00 91 ALA A CA 1
ATOM 676 C C . ALA A 1 91 ? -5.654 -4.585 22.070 1.00 96.00 91 ALA A C 1
ATOM 678 O O . ALA A 1 91 ? -6.191 -5.007 23.094 1.00 96.00 91 ALA A O 1
ATOM 679 N N . THR A 1 92 ? -5.741 -3.303 21.702 1.00 96.56 92 THR A N 1
ATOM 680 C CA . THR A 1 92 ? -6.462 -2.267 22.461 1.00 96.56 92 THR A CA 1
ATOM 681 C C . THR A 1 92 ? -7.552 -1.559 21.656 1.00 96.56 92 THR A C 1
ATOM 683 O O . THR A 1 92 ? -8.414 -0.919 22.255 1.00 96.56 92 THR A O 1
ATOM 686 N N . ASP A 1 93 ? -7.560 -1.701 20.330 1.00 97.88 93 ASP A N 1
ATOM 687 C CA . ASP A 1 93 ? -8.608 -1.220 19.428 1.00 97.88 93 ASP A CA 1
ATOM 688 C C . ASP A 1 93 ? -9.207 -2.396 18.631 1.00 97.88 93 ASP A C 1
ATOM 690 O O . ASP A 1 93 ? -8.690 -2.746 17.567 1.00 97.88 93 ASP A O 1
ATOM 694 N N . PRO A 1 94 ? -10.309 -3.012 19.105 1.00 96.56 94 PRO A N 1
ATOM 695 C CA . PRO A 1 94 ? -10.918 -4.163 18.437 1.00 96.56 94 PRO A CA 1
ATOM 696 C C . PRO A 1 94 ? -11.606 -3.811 17.107 1.00 96.56 94 PRO A C 1
ATOM 698 O O . PRO A 1 94 ? -12.045 -4.716 16.402 1.00 96.56 94 PRO A O 1
ATOM 701 N N . HIS A 1 95 ? -11.726 -2.520 16.773 1.00 98.00 95 HIS A N 1
ATOM 702 C CA . HIS A 1 95 ? -12.333 -2.033 15.533 1.00 98.00 95 HIS A CA 1
ATOM 703 C C . HIS A 1 95 ? -11.284 -1.636 14.487 1.00 98.00 95 HIS A C 1
ATOM 705 O O . HIS A 1 95 ? -11.629 -0.989 13.495 1.00 98.00 95 HIS A O 1
ATOM 711 N N . LEU A 1 96 ? -10.004 -1.940 14.718 1.00 98.50 96 LEU A N 1
ATOM 712 C CA . LEU A 1 96 ? -8.929 -1.718 13.760 1.00 98.50 96 LEU A CA 1
ATOM 713 C C . LEU A 1 96 ? -8.513 -3.045 13.130 1.00 98.50 96 LEU A C 1
ATOM 715 O O . LEU A 1 96 ? -8.104 -3.982 13.812 1.00 98.50 96 LEU A O 1
ATOM 719 N N . HIS A 1 97 ? -8.582 -3.098 11.807 1.00 98.19 97 HIS A N 1
ATOM 720 C CA . HIS A 1 97 ? -8.332 -4.300 11.029 1.00 98.19 97 HIS A CA 1
ATOM 721 C C . HIS A 1 97 ? -7.295 -4.021 9.945 1.00 98.19 97 HIS A C 1
ATOM 723 O O . HIS A 1 97 ? -7.174 -2.897 9.454 1.00 98.19 97 HIS A O 1
ATOM 729 N N . HIS A 1 98 ? -6.556 -5.056 9.557 1.00 98.62 98 HIS A N 1
ATOM 730 C CA . HIS A 1 98 ? -5.585 -5.001 8.470 1.00 98.62 98 HIS A CA 1
ATOM 731 C C . HIS A 1 98 ? -6.040 -5.899 7.321 1.00 98.62 98 HIS A C 1
ATOM 733 O O . HIS A 1 98 ? -6.474 -7.025 7.561 1.00 98.62 98 HIS A O 1
ATOM 739 N N . LEU A 1 99 ? -5.889 -5.413 6.092 1.00 98.75 99 LEU A N 1
ATOM 740 C CA . LEU A 1 99 ? -5.989 -6.204 4.870 1.00 98.75 99 LEU A CA 1
ATOM 741 C C . LEU A 1 99 ? -4.669 -6.080 4.107 1.00 98.75 99 LEU A C 1
ATOM 743 O O . LEU A 1 99 ? -4.254 -4.967 3.773 1.00 98.75 99 LEU A O 1
ATOM 747 N N . ASP A 1 100 ? -4.014 -7.210 3.834 1.00 98.75 100 ASP A N 1
ATOM 748 C CA . ASP A 1 100 ? -2.806 -7.208 3.013 1.00 98.75 100 ASP A CA 1
ATOM 749 C C . ASP A 1 100 ? -3.179 -6.895 1.557 1.00 98.75 100 ASP A C 1
ATOM 751 O O . ASP A 1 100 ? -4.010 -7.569 0.949 1.00 98.75 100 ASP A O 1
ATOM 755 N N . GLY A 1 101 ? -2.563 -5.870 0.970 1.00 98.75 101 GLY A N 1
ATOM 756 C CA . GLY A 1 101 ? -2.750 -5.515 -0.433 1.00 98.75 101 GLY A CA 1
ATOM 757 C C . GLY A 1 101 ? -2.397 -6.655 -1.391 1.00 98.75 101 GLY A C 1
ATOM 758 O O . GLY A 1 101 ? -2.945 -6.714 -2.492 1.00 98.75 101 GLY A O 1
ATOM 759 N N . LEU A 1 102 ? -1.548 -7.603 -0.978 1.00 98.81 102 LEU A N 1
ATOM 760 C CA . LEU A 1 102 ? -1.251 -8.800 -1.770 1.00 98.81 102 LEU A CA 1
ATOM 761 C C . LEU A 1 102 ? -2.428 -9.787 -1.859 1.00 98.81 102 LEU A C 1
ATOM 763 O O . LEU A 1 102 ? -2.494 -10.557 -2.820 1.00 98.81 102 LEU A O 1
ATOM 767 N N . ASP A 1 103 ? -3.393 -9.725 -0.939 1.00 98.69 103 ASP A N 1
ATOM 768 C CA . ASP A 1 103 ? -4.647 -10.482 -1.060 1.00 98.69 103 ASP A CA 1
ATOM 769 C C . ASP A 1 103 ? -5.563 -9.884 -2.139 1.00 98.69 103 ASP A C 1
ATOM 771 O O . ASP A 1 103 ? -6.430 -10.566 -2.687 1.00 98.69 103 ASP A O 1
ATOM 775 N N . LEU A 1 104 ? -5.356 -8.611 -2.493 1.00 98.75 104 LEU A N 1
ATOM 776 C CA . LEU A 1 104 ? -6.088 -7.929 -3.559 1.00 98.75 104 LEU A CA 1
ATOM 777 C C . LEU A 1 104 ? -5.411 -8.107 -4.918 1.00 98.75 104 LEU A C 1
ATOM 779 O O . LEU A 1 104 ? -6.082 -8.445 -5.897 1.00 98.75 104 LEU A O 1
ATOM 783 N N . TYR A 1 105 ? -4.096 -7.902 -4.981 1.00 98.81 105 TYR A N 1
ATOM 784 C CA . TYR A 1 105 ? -3.300 -8.036 -6.199 1.00 98.81 105 TYR A CA 1
ATOM 785 C C . TYR A 1 105 ? -1.829 -8.315 -5.866 1.00 98.81 105 TYR A C 1
ATOM 787 O O . TYR A 1 105 ? -1.149 -7.485 -5.254 1.00 98.81 105 TYR A O 1
ATOM 795 N N . ASN A 1 106 ? -1.340 -9.485 -6.284 1.00 98.69 106 ASN A N 1
ATOM 796 C CA . ASN A 1 106 ? 0.014 -9.977 -6.018 1.00 98.69 106 ASN A CA 1
ATOM 797 C C . ASN A 1 106 ? 0.837 -10.216 -7.300 1.00 98.69 106 ASN A C 1
ATOM 799 O O . ASN A 1 106 ? 0.407 -9.929 -8.416 1.00 98.69 106 ASN A O 1
ATOM 803 N N . GLY A 1 107 ? 2.051 -10.755 -7.139 1.00 98.00 107 GLY A N 1
ATOM 804 C CA . GLY A 1 107 ? 2.955 -11.053 -8.255 1.00 98.00 107 GLY A CA 1
ATOM 805 C C . GLY A 1 107 ? 2.424 -12.090 -9.250 1.00 98.00 107 GLY A C 1
ATOM 806 O O . GLY A 1 107 ? 2.729 -11.999 -10.438 1.00 98.00 107 GLY A O 1
ATOM 807 N N . THR A 1 108 ? 1.599 -13.041 -8.803 1.00 98.31 108 THR A N 1
ATOM 808 C CA . THR A 1 108 ? 0.939 -13.998 -9.704 1.00 98.31 108 THR A CA 1
ATOM 809 C C . THR A 1 108 ? -0.124 -13.292 -10.537 1.00 98.31 108 THR A C 1
ATOM 811 O O . THR A 1 108 ? -0.171 -13.486 -11.747 1.00 98.31 108 THR A O 1
ATOM 814 N N . ASP A 1 109 ? -0.919 -12.411 -9.924 1.00 98.25 109 ASP A N 1
ATOM 815 C CA . ASP A 1 109 ? -1.897 -11.610 -10.665 1.00 98.25 109 ASP A CA 1
ATOM 816 C C . ASP A 1 109 ? -1.224 -10.693 -11.680 1.00 98.25 109 ASP A C 1
ATOM 818 O O . ASP A 1 109 ? -1.720 -10.559 -12.789 1.00 98.25 109 ASP A O 1
ATOM 822 N N . HIS A 1 110 ? -0.074 -10.108 -11.341 1.00 98.38 110 HIS A N 1
ATOM 823 C CA . HIS A 1 110 ? 0.702 -9.294 -12.274 1.00 98.38 110 HIS A CA 1
ATOM 824 C C . HIS A 1 110 ? 1.186 -10.079 -13.498 1.00 98.38 110 HIS A C 1
ATOM 826 O O . HIS A 1 110 ? 1.265 -9.526 -14.592 1.00 98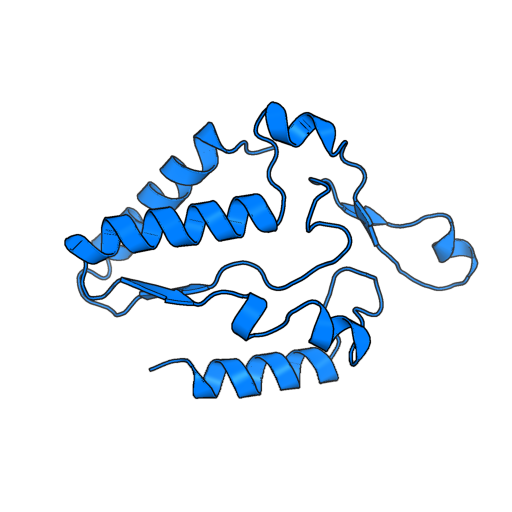.38 110 HIS A O 1
ATOM 832 N N . ALA A 1 111 ? 1.501 -11.368 -13.346 1.00 97.62 111 ALA A N 1
ATOM 833 C CA . ALA A 1 111 ? 1.858 -12.206 -14.487 1.00 97.62 111 ALA A CA 1
ATOM 834 C C . ALA A 1 111 ? 0.668 -12.430 -15.445 1.00 97.62 111 ALA A C 1
ATOM 836 O O . ALA A 1 111 ? 0.879 -12.594 -16.646 1.00 97.62 111 ALA A O 1
ATOM 837 N N . GLU A 1 112 ? -0.567 -12.421 -14.932 1.00 97.75 112 GLU A N 1
ATOM 838 C CA . GLU A 1 112 ? -1.801 -12.569 -15.719 1.00 97.75 112 GLU A CA 1
ATOM 839 C C . GLU A 1 112 ? -2.333 -11.232 -16.266 1.00 97.75 112 GLU A C 1
ATOM 841 O O . GLU A 1 112 ? -2.816 -11.161 -17.396 1.00 97.75 112 GLU A O 1
ATOM 846 N N . LEU A 1 113 ? -2.269 -10.183 -15.449 1.00 97.75 113 LEU A N 1
ATOM 847 C CA . LEU A 1 113 ? -2.854 -8.859 -15.648 1.00 97.75 113 LEU A CA 1
ATOM 848 C C . LEU A 1 113 ? -1.801 -7.782 -15.323 1.00 97.7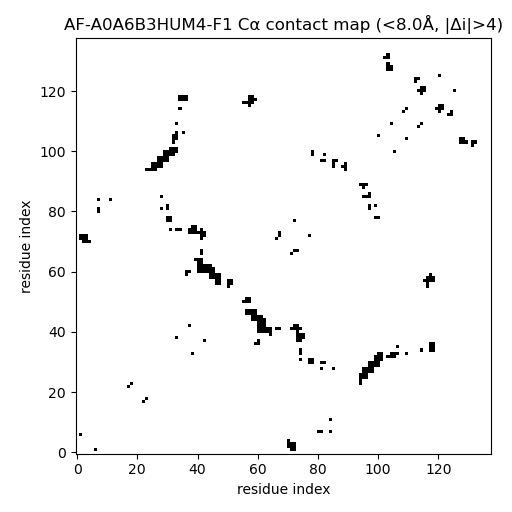5 113 LEU A C 1
ATOM 850 O O . LEU A 1 113 ? -1.912 -7.112 -14.292 1.00 97.75 113 LEU A O 1
ATOM 854 N N . PRO A 1 114 ? -0.759 -7.629 -16.163 1.00 97.62 114 PRO A N 1
ATOM 855 C CA . PRO A 1 114 ? 0.361 -6.734 -15.886 1.00 97.62 114 PRO A CA 1
ATOM 856 C C . PRO A 1 114 ? -0.071 -5.268 -15.812 1.00 97.62 114 PRO A C 1
ATOM 858 O O . PRO A 1 114 ? -1.053 -4.854 -16.430 1.00 97.62 114 PRO A O 1
ATOM 861 N N . LEU A 1 115 ? 0.709 -4.459 -15.090 1.00 97.50 115 LEU A N 1
ATOM 862 C CA . LEU A 1 115 ? 0.491 -3.013 -15.028 1.00 97.50 115 LEU A CA 1
ATOM 863 C C . LEU A 1 115 ? 0.943 -2.396 -16.365 1.00 97.50 115 LEU A C 1
ATOM 865 O O . LEU A 1 115 ? 2.130 -2.483 -16.685 1.00 97.50 115 LEU A O 1
ATOM 869 N N . PRO A 1 116 ? 0.050 -1.788 -17.170 1.00 95.19 116 PRO A N 1
ATOM 870 C CA . PRO A 1 116 ? 0.373 -1.337 -18.529 1.00 95.19 116 PRO A CA 1
ATOM 871 C C . PRO A 1 116 ? 1.482 -0.280 -18.600 1.00 95.19 116 PRO A C 1
ATOM 873 O O . PRO A 1 116 ? 2.156 -0.176 -19.623 1.00 95.19 116 PRO A O 1
ATOM 876 N N . ASP A 1 117 ? 1.668 0.495 -17.534 1.00 95.50 117 ASP A N 1
ATOM 877 C CA . ASP A 1 117 ? 2.708 1.517 -17.399 1.00 95.50 117 ASP A CA 1
ATOM 878 C C . ASP A 1 117 ? 3.736 1.175 -16.301 1.00 95.50 117 ASP A C 1
ATOM 880 O O . ASP A 1 117 ? 4.488 2.047 -15.871 1.00 95.50 117 ASP A O 1
ATOM 884 N N . ASP A 1 118 ? 3.764 -0.086 -15.854 1.00 96.25 118 ASP A N 1
ATOM 885 C CA . ASP A 1 118 ? 4.542 -0.615 -14.722 1.00 96.25 118 ASP A CA 1
ATOM 886 C C . ASP A 1 118 ? 4.177 -0.062 -13.331 1.00 96.25 118 ASP A C 1
ATOM 888 O O . ASP A 1 118 ? 4.839 -0.412 -12.350 1.00 96.25 118 ASP A O 1
ATOM 892 N N . LEU A 1 119 ? 3.130 0.762 -13.206 1.00 97.06 119 LEU A N 1
ATOM 893 C CA . LEU A 1 119 ? 2.772 1.409 -11.939 1.00 97.06 119 LEU A CA 1
ATOM 894 C C . LEU A 1 119 ? 1.288 1.292 -11.578 1.00 97.06 119 LEU A C 1
ATOM 896 O O . LEU A 1 119 ? 0.965 0.989 -10.430 1.00 97.06 119 LEU A O 1
ATOM 900 N N . HIS A 1 120 ? 0.383 1.504 -12.526 1.00 97.56 120 HIS A N 1
ATOM 901 C CA . HIS A 1 120 ? -1.046 1.621 -12.265 1.00 97.56 120 HIS A CA 1
ATOM 902 C C . HIS A 1 120 ? -1.832 0.427 -12.814 1.00 97.56 120 HIS A C 1
ATOM 904 O O . HIS A 1 120 ? -1.562 -0.026 -13.926 1.00 97.56 120 HIS A O 1
ATOM 910 N N . PRO A 1 121 ? -2.832 -0.082 -12.070 1.00 98.00 121 PRO A N 1
ATOM 911 C CA . PRO A 1 121 ? -3.773 -1.065 -12.593 1.00 98.00 121 PRO A CA 1
ATOM 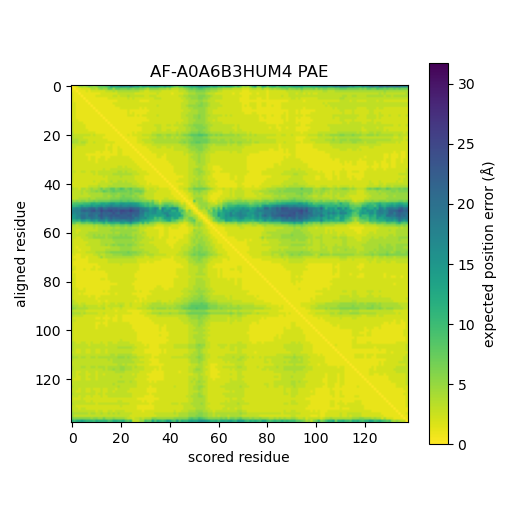912 C C . PRO A 1 121 ? -4.563 -0.517 -13.787 1.00 98.00 121 PRO A C 1
ATOM 914 O O . PRO A 1 121 ? -4.965 0.646 -13.807 1.00 98.00 121 PRO A O 1
ATOM 917 N N . ASP A 1 122 ? -4.844 -1.377 -14.762 1.00 97.69 122 ASP A N 1
ATOM 918 C CA . ASP A 1 122 ? -5.782 -1.069 -15.838 1.00 97.69 122 ASP A CA 1
ATOM 919 C C . ASP A 1 122 ? -7.243 -1.352 -15.400 1.00 97.69 122 ASP A C 1
ATOM 921 O O . ASP A 1 122 ? -7.488 -1.819 -14.279 1.00 97.69 122 ASP A O 1
ATOM 925 N N . PRO A 1 123 ? -8.259 -1.095 -16.247 1.00 98.44 123 PRO A N 1
ATOM 926 C CA . PRO A 1 123 ? -9.650 -1.387 -15.902 1.00 98.44 123 PRO A CA 1
ATOM 927 C C . PRO A 1 123 ? -9.951 -2.862 -15.576 1.00 98.44 123 PRO A C 1
ATOM 929 O O . PRO A 1 123 ? -10.862 -3.137 -14.791 1.00 98.44 123 PRO A O 1
ATOM 932 N N . ALA A 1 124 ? -9.245 -3.820 -16.183 1.00 98.38 124 ALA A N 1
ATOM 933 C CA . ALA A 1 124 ? -9.434 -5.243 -15.910 1.00 98.38 124 ALA A CA 1
ATOM 934 C C . ALA A 1 124 ? -8.815 -5.630 -14.559 1.00 98.38 124 ALA A C 1
ATOM 936 O O . ALA A 1 124 ? -9.478 -6.288 -13.752 1.00 98.38 124 ALA A O 1
ATOM 937 N N . THR A 1 125 ? -7.607 -5.147 -14.267 1.00 98.38 125 THR A N 1
ATOM 938 C CA . THR A 1 125 ? -6.938 -5.324 -12.975 1.00 98.38 125 THR A CA 1
ATOM 939 C C . THR A 1 125 ? -7.728 -4.657 -11.848 1.00 98.38 125 THR A C 1
ATOM 941 O O . THR A 1 125 ? -7.944 -5.269 -10.802 1.00 98.38 125 THR A O 1
ATOM 944 N N . HIS A 1 126 ? -8.269 -3.454 -12.070 1.00 98.69 126 HIS A N 1
ATOM 945 C CA . HIS A 1 126 ? -9.165 -2.799 -11.112 1.00 98.69 126 HIS A CA 1
ATOM 946 C C . HIS A 1 126 ? -10.408 -3.636 -10.793 1.00 98.69 126 HIS A C 1
ATOM 948 O O . HIS A 1 126 ? -10.810 -3.705 -9.632 1.00 98.69 126 HIS A O 1
ATOM 954 N N . ARG A 1 127 ? -11.005 -4.303 -11.791 1.00 98.56 127 ARG A N 1
ATOM 955 C CA . ARG A 1 127 ? -12.151 -5.195 -11.562 1.00 98.56 127 ARG A CA 1
ATOM 956 C C . ARG A 1 127 ? -11.774 -6.380 -10.673 1.00 98.56 127 ARG A C 1
ATOM 958 O O . ARG A 1 127 ? -12.490 -6.644 -9.713 1.00 98.56 127 ARG A O 1
ATOM 965 N N . ARG A 1 128 ? -10.636 -7.033 -10.936 1.00 98.31 128 ARG A N 1
ATOM 966 C CA . ARG A 1 128 ? -10.123 -8.139 -10.104 1.00 98.31 128 ARG A CA 1
ATOM 967 C C . ARG A 1 128 ? -9.912 -7.701 -8.652 1.00 98.31 128 ARG A C 1
ATOM 969 O O . ARG A 1 128 ? -10.343 -8.396 -7.735 1.00 98.31 128 ARG A O 1
ATOM 976 N N . ILE A 1 129 ? -9.285 -6.540 -8.453 1.00 98.75 129 ILE A N 1
ATOM 977 C CA . ILE A 1 129 ? -9.067 -5.953 -7.124 1.00 98.75 129 ILE A CA 1
ATOM 978 C C . ILE A 1 129 ? -10.406 -5.704 -6.423 1.00 98.75 129 ILE A C 1
ATOM 980 O O . ILE A 1 129 ? -10.568 -6.081 -5.265 1.00 98.75 129 ILE A O 1
ATOM 984 N N . ALA A 1 130 ? -11.376 -5.108 -7.121 1.00 98.56 130 ALA A N 1
ATOM 985 C CA . ALA A 1 130 ? -12.685 -4.793 -6.555 1.00 98.56 130 ALA A CA 1
ATOM 986 C C . ALA A 1 130 ? -13.472 -6.049 -6.148 1.00 98.56 130 ALA A C 1
ATOM 988 O O . ALA A 1 130 ? -14.054 -6.077 -5.065 1.00 98.56 130 ALA A O 1
ATOM 989 N N . GLU A 1 131 ? -13.467 -7.093 -6.981 1.00 98.50 131 GLU A N 1
ATOM 990 C CA . GLU A 1 131 ? -14.134 -8.370 -6.693 1.00 98.50 131 GLU A CA 1
ATOM 991 C C . GLU A 1 131 ? -13.563 -9.037 -5.436 1.00 98.50 131 GLU A C 1
ATOM 993 O O . GLU A 1 131 ? -14.320 -9.488 -4.577 1.00 98.50 131 GLU A O 1
ATOM 998 N N . ARG A 1 132 ? -12.232 -9.054 -5.288 1.00 98.50 132 ARG A N 1
ATOM 999 C CA . ARG A 1 132 ? -11.585 -9.608 -4.091 1.00 98.50 132 ARG A CA 1
ATOM 1000 C C . ARG A 1 132 ? -11.820 -8.753 -2.861 1.00 98.50 132 ARG A C 1
ATOM 1002 O O . ARG A 1 132 ? -12.155 -9.295 -1.814 1.00 98.50 132 ARG A O 1
ATOM 1009 N N . PHE A 1 133 ? -11.703 -7.434 -2.995 1.00 98.62 133 PHE A N 1
ATOM 1010 C CA . PHE A 1 133 ? -11.978 -6.512 -1.900 1.00 98.62 133 PHE A CA 1
ATOM 1011 C C . PHE A 1 133 ? -13.390 -6.731 -1.353 1.00 98.62 133 PHE A C 1
ATOM 1013 O O . PHE A 1 133 ? -13.543 -6.961 -0.160 1.00 98.62 133 PHE A O 1
ATOM 1020 N N . ALA A 1 134 ? -14.403 -6.779 -2.223 1.00 98.19 134 ALA A N 1
ATOM 1021 C CA . ALA A 1 134 ? -15.789 -7.022 -1.825 1.00 98.19 134 ALA A CA 1
ATOM 1022 C C . ALA A 1 134 ? -16.002 -8.355 -1.080 1.00 98.19 134 ALA A C 1
ATOM 1024 O O . ALA A 1 134 ? -16.919 -8.448 -0.271 1.00 98.19 134 ALA A O 1
ATOM 1025 N N . GLY A 1 135 ? -15.178 -9.376 -1.341 1.00 97.81 135 GLY A N 1
ATOM 1026 C CA . GLY A 1 135 ? -15.238 -10.668 -0.649 1.00 97.81 135 GLY A CA 1
ATOM 1027 C C . GLY A 1 135 ? -14.445 -10.744 0.661 1.00 97.81 135 GLY A C 1
ATOM 1028 O O . GLY A 1 135 ? -14.632 -11.696 1.415 1.00 97.81 135 GLY A O 1
ATOM 1029 N N . LEU A 1 136 ? -13.556 -9.783 0.922 1.00 97.19 136 LEU A N 1
ATOM 1030 C CA . LEU A 1 136 ? -12.658 -9.768 2.085 1.00 97.19 136 LEU A CA 1
ATOM 1031 C C . LEU A 1 136 ? -13.064 -8.738 3.145 1.00 97.19 136 LEU A C 1
ATOM 1033 O O . LEU A 1 136 ? -12.635 -8.840 4.294 1.00 97.19 136 LEU A O 1
ATOM 1037 N N . VAL A 1 137 ? -13.871 -7.746 2.766 1.00 94.50 137 VAL A N 1
ATOM 1038 C CA . VAL A 1 137 ? -14.380 -6.722 3.685 1.00 94.50 137 VAL A CA 1
ATOM 1039 C C . VAL A 1 137 ? -15.693 -7.131 4.348 1.00 94.50 137 VAL A C 1
ATOM 1041 O O . VAL A 1 137 ? -16.403 -8.014 3.868 1.00 94.50 137 VAL A O 1
ATOM 1044 N N . PHE A 1 138 ? -15.998 -6.473 5.463 1.00 85.75 138 PHE A N 1
ATOM 1045 C CA . PHE A 1 138 ? -17.143 -6.725 6.335 1.00 85.75 138 PHE A CA 1
ATOM 1046 C C . PHE A 1 138 ? -17.899 -5.428 6.633 1.00 85.75 138 PHE A C 1
ATOM 1048 O O . PHE A 1 138 ? -17.247 -4.360 6.706 1.00 85.75 138 PHE A O 1
#

Nearest PDB structures (foldseek):
  3skv-assembly3_A  TM=7.766E-01  e=3.070E-05  Streptomyces sp. SF2575
  1tuf-assembly1_A  TM=4.180E-01  e=4.232E+00  Methanocaldococcus jannaschii
  4tkz-assembly3_F-3  TM=3.289E-01  e=5.154E+00  Streptococcus agalactiae NEM316

Mean predicted aligned error: 3.29 Å

pLDDT: mean 95.83, std 6.34, range [64.69, 98.88]

Secondary structure (DSSP, 8-state):
---HHHHHHHHHHHHHHHHHH-SSS-EEEEPPPP-GGGSSSPSPEEE-HHHHTTT---EEE-S-GGGGTTT---HHHHHHHHHHHHHHHTTT-TTEEEE-HHHHS-HHHHHHS--TTSSS--HHHHHHHHHHHHHH--